Protein AF-Q2V0F0-F1 (afdb_monomer_lite)

Radius of gyration: 18.17 Å; chains: 1; bounding box: 44×48×44 Å

Foldseek 3Di:
DDDDDDDQPAAADPVDRVHHDDDPLLCPLVRDDPPVPRDDPVVVLVVLLVSLLVVCVVVVQVLVQVPDPDGDDDPDPVSVVCLAPQADQQDDDPSNVVVVVPHDPSSVVLQPPPPRRRSNHDHDDPVPPVHVPD

InterPro domains:
  IPR000907 Lipoxygenase [PTHR11771] (1-129)
  IPR001246 Lipoxygenase, plant [PR00468] (1-20)
  IPR001246 Lipoxygenase, plant [PR00468] (71-92)
  IPR001246 Lipoxygenase, plant [PR00468] (120-134)
  IPR013819 Lipoxygenase, C-terminal [PF00305] (1-133)
  IPR013819 Lipoxygenase, C-terminal [PS51393] (1-134)
  IPR027433 Lipoxygenase, domain 3 [G3DSA:4.10.372.10] (43-133)
  IPR036226 Lipoxigenase, C-terminal domain superfamily [SSF48484] (1-131)

Organism: Solanum melongena (NCBI:txid223891)

Structure (mmCIF, N/CA/C/O backbone):
data_AF-Q2V0F0-F1
#
_entry.id   AF-Q2V0F0-F1
#
loop_
_atom_site.group_PDB
_atom_site.id
_atom_site.type_symbol
_atom_site.label_atom_id
_atom_site.label_alt_id
_atom_site.label_comp_id
_atom_site.label_asym_id
_atom_site.label_entity_id
_atom_site.label_seq_id
_atom_site.pdbx_PDB_ins_code
_atom_site.Cartn_x
_atom_site.Cartn_y
_atom_site.Cartn_z
_atom_site.occupancy
_atom_site.B_iso_or_equiv
_atom_site.auth_seq_id
_atom_site.auth_comp_id
_atom_site.auth_asym_id
_atom_site.auth_atom_id
_atom_site.pdbx_PDB_model_num
ATOM 1 N N . PRO A 1 1 ? 11.106 -26.994 -4.915 1.00 86.69 1 PRO A N 1
ATOM 2 C CA . PRO A 1 1 ? 10.583 -26.567 -6.241 1.00 86.69 1 PRO A CA 1
ATOM 3 C C . PRO A 1 1 ? 9.551 -25.452 -6.025 1.00 86.69 1 PRO A C 1
ATOM 5 O O . PRO A 1 1 ? 8.885 -25.486 -4.997 1.00 86.69 1 PRO A O 1
ATOM 8 N N . TYR A 1 2 ? 9.450 -24.464 -6.922 1.00 93.12 2 TYR A N 1
ATOM 9 C CA . TYR A 1 2 ? 8.541 -23.316 -6.758 1.00 93.12 2 TYR A CA 1
ATOM 10 C C . TYR A 1 2 ? 7.859 -22.954 -8.092 1.00 93.12 2 TYR A C 1
ATOM 12 O O . TYR A 1 2 ? 8.529 -23.043 -9.135 1.00 93.12 2 TYR A O 1
ATOM 20 N N . PRO A 1 3 ? 6.568 -22.557 -8.090 1.00 96.06 3 PRO A N 1
ATOM 21 C CA . PRO A 1 3 ? 5.869 -22.098 -9.290 1.00 96.06 3 PRO A CA 1
ATOM 22 C C . PRO A 1 3 ? 6.591 -20.938 -9.984 1.00 96.06 3 PRO A C 1
ATOM 24 O O . PRO A 1 3 ? 7.291 -20.142 -9.356 1.00 96.06 3 PRO A O 1
ATOM 27 N N . ARG A 1 4 ? 6.442 -20.836 -11.307 1.00 94.75 4 ARG A N 1
ATOM 28 C CA . ARG A 1 4 ? 6.937 -19.676 -12.061 1.00 94.75 4 ARG A CA 1
ATOM 29 C C . ARG A 1 4 ? 5.931 -18.526 -11.973 1.00 94.75 4 ARG A C 1
ATOM 31 O O . ARG A 1 4 ? 4.745 -18.751 -11.767 1.00 94.75 4 ARG A O 1
ATOM 38 N N . ARG A 1 5 ? 6.425 -17.301 -12.157 1.00 93.62 5 ARG A N 1
ATOM 39 C CA . ARG A 1 5 ? 5.627 -16.067 -12.229 1.00 93.62 5 ARG A CA 1
ATOM 40 C C . ARG A 1 5 ? 5.842 -15.353 -13.564 1.00 93.62 5 ARG A C 1
ATOM 42 O O . ARG A 1 5 ? 6.826 -15.631 -14.253 1.00 93.62 5 ARG A O 1
ATOM 49 N N . GLY A 1 6 ? 4.971 -14.395 -13.880 1.00 91.62 6 GLY A N 1
ATOM 50 C CA . GLY A 1 6 ? 5.149 -13.489 -15.015 1.00 91.62 6 GLY A CA 1
ATOM 51 C C . GLY A 1 6 ? 6.469 -12.715 -14.928 1.00 91.62 6 GLY A C 1
ATOM 52 O O . GLY A 1 6 ? 6.871 -12.243 -13.857 1.00 91.62 6 GLY A O 1
ATOM 53 N N . ARG A 1 7 ? 7.170 -12.609 -16.061 1.00 91.94 7 ARG A N 1
ATOM 54 C CA . ARG A 1 7 ? 8.424 -11.859 -16.158 1.00 91.94 7 ARG A CA 1
ATOM 55 C C . ARG A 1 7 ? 8.123 -10.364 -16.228 1.00 91.94 7 ARG A C 1
ATOM 57 O O . ARG A 1 7 ? 7.455 -9.913 -17.146 1.00 91.94 7 ARG A O 1
ATOM 64 N N . THR A 1 8 ? 8.696 -9.617 -15.295 1.00 89.75 8 THR A N 1
ATOM 65 C CA . THR A 1 8 ? 8.600 -8.150 -15.201 1.00 89.75 8 THR A CA 1
ATOM 66 C C . THR A 1 8 ? 9.769 -7.435 -15.878 1.00 89.75 8 THR A C 1
ATOM 68 O O . THR A 1 8 ? 9.622 -6.303 -16.316 1.00 89.75 8 THR A O 1
ATOM 71 N N . GLY A 1 9 ? 10.924 -8.100 -16.006 1.00 89.00 9 GLY A N 1
ATOM 72 C CA . GLY A 1 9 ? 12.046 -7.633 -16.829 1.00 89.00 9 GLY A CA 1
ATOM 73 C C . GLY A 1 9 ? 12.876 -6.484 -16.249 1.00 89.00 9 GLY A C 1
ATOM 74 O O . GLY A 1 9 ? 13.674 -5.912 -16.987 1.00 89.00 9 GLY A O 1
ATOM 75 N N . ARG A 1 10 ? 12.733 -6.145 -14.962 1.00 90.88 10 ARG A N 1
ATOM 76 C CA . ARG A 1 10 ? 13.521 -5.073 -14.338 1.00 90.88 10 ARG A CA 1
ATOM 77 C C . ARG A 1 10 ? 14.983 -5.515 -14.154 1.00 90.88 10 ARG A C 1
ATOM 79 O O . ARG A 1 10 ? 15.257 -6.718 -14.071 1.00 90.88 10 ARG A O 1
ATOM 86 N N . PRO A 1 11 ? 15.932 -4.563 -14.092 1.00 92.06 11 PRO A N 1
ATOM 87 C CA . PRO A 1 11 ? 17.341 -4.884 -13.897 1.00 92.06 11 PRO A CA 1
ATOM 88 C C . PRO A 1 11 ? 17.597 -5.537 -12.530 1.00 92.06 11 PRO A C 1
ATOM 90 O O . PRO A 1 11 ? 16.800 -5.377 -11.602 1.00 92.06 11 PRO A O 1
ATOM 93 N N . PRO A 1 12 ? 18.719 -6.255 -12.375 1.00 92.94 12 PRO A N 1
ATOM 94 C CA . PRO A 1 12 ? 19.113 -6.804 -11.088 1.00 92.94 12 PRO A CA 1
ATOM 95 C C . PRO A 1 12 ? 19.436 -5.709 -10.060 1.00 92.94 12 PRO A C 1
ATOM 97 O O . PRO A 1 12 ? 19.755 -4.567 -10.402 1.00 92.94 12 PRO A O 1
ATOM 100 N N . THR A 1 13 ? 19.377 -6.057 -8.775 1.00 91.38 13 THR A N 1
ATOM 101 C CA . THR A 1 13 ? 19.804 -5.157 -7.697 1.00 91.38 13 THR A CA 1
ATOM 102 C C . THR A 1 13 ? 21.321 -4.959 -7.710 1.00 91.38 13 THR A C 1
ATOM 104 O O . THR A 1 13 ? 22.077 -5.827 -8.136 1.00 91.38 13 THR A O 1
ATOM 107 N N . ARG A 1 14 ? 21.793 -3.831 -7.159 1.00 89.44 14 ARG A N 1
ATOM 108 C CA . ARG A 1 14 ? 23.238 -3.560 -7.022 1.00 89.44 14 ARG A CA 1
ATOM 109 C C . ARG A 1 14 ? 23.949 -4.533 -6.072 1.00 89.44 14 ARG A C 1
ATOM 111 O O . ARG A 1 14 ? 25.143 -4.745 -6.226 1.00 89.44 14 ARG A O 1
ATOM 118 N N . LYS A 1 15 ? 23.235 -5.061 -5.069 1.00 92.69 15 LYS A N 1
ATOM 119 C CA . LYS A 1 15 ? 23.794 -5.941 -4.027 1.00 92.69 15 LYS A CA 1
ATOM 120 C C . LYS A 1 15 ? 23.777 -7.414 -4.435 1.00 92.69 15 LYS A C 1
ATOM 122 O O . LYS A 1 15 ? 24.692 -8.142 -4.076 1.00 92.69 15 LYS A O 1
ATOM 127 N N . ASP A 1 16 ? 22.750 -7.839 -5.166 1.00 93.06 16 ASP A N 1
ATOM 128 C CA . ASP A 1 16 ? 22.587 -9.222 -5.606 1.00 93.06 16 ASP A CA 1
ATOM 129 C C . ASP A 1 16 ? 22.136 -9.286 -7.079 1.00 93.06 16 ASP A C 1
ATOM 131 O O . ASP A 1 16 ? 21.015 -8.863 -7.394 1.00 93.06 16 ASP A O 1
ATOM 135 N N . PRO A 1 17 ? 22.962 -9.855 -7.981 1.00 92.69 17 PRO A N 1
ATOM 136 C CA . PRO A 1 17 ? 22.621 -10.012 -9.392 1.00 92.69 17 PRO A CA 1
ATOM 137 C C . PRO A 1 17 ? 21.501 -11.033 -9.646 1.00 92.69 17 PRO A C 1
ATOM 139 O O . PRO A 1 17 ? 20.935 -11.050 -10.738 1.00 92.69 17 PRO A O 1
ATOM 142 N N . LYS A 1 18 ? 21.172 -11.891 -8.670 1.00 92.44 18 LYS A N 1
ATOM 143 C CA . LYS A 1 18 ? 20.078 -12.872 -8.772 1.00 92.44 18 LYS A CA 1
ATOM 144 C C . LYS A 1 18 ? 18.724 -12.299 -8.351 1.00 92.44 18 LYS A C 1
ATOM 146 O O . LYS A 1 18 ? 17.696 -12.919 -8.622 1.00 92.44 18 LYS A O 1
ATOM 151 N N . SER A 1 19 ? 18.720 -11.126 -7.723 1.00 90.12 19 SER A N 1
ATOM 152 C CA . SER A 1 19 ? 17.516 -10.442 -7.259 1.00 90.12 19 SER A CA 1
ATOM 153 C C . SER A 1 19 ? 17.155 -9.287 -8.181 1.00 90.12 19 SER A C 1
ATOM 155 O O . SER A 1 19 ? 18.009 -8.505 -8.586 1.00 90.12 19 SER A O 1
ATOM 157 N N . GLU A 1 20 ? 15.872 -9.152 -8.492 1.00 92.19 20 GLU A N 1
ATOM 158 C CA . GLU A 1 20 ? 15.345 -8.059 -9.309 1.00 92.19 20 GLU A CA 1
ATOM 159 C C . GLU A 1 20 ? 15.226 -6.754 -8.497 1.00 92.19 20 GLU A C 1
ATOM 161 O O . GLU A 1 20 ? 14.948 -6.784 -7.295 1.00 92.19 20 GLU A O 1
ATOM 166 N N . SER A 1 21 ? 15.431 -5.600 -9.139 1.00 90.00 21 SER A N 1
ATOM 167 C CA . SER A 1 21 ? 15.329 -4.287 -8.498 1.00 90.00 21 SER A CA 1
ATOM 168 C C . SER A 1 21 ? 13.927 -3.999 -7.944 1.00 90.00 21 SER A C 1
ATOM 170 O O . SER A 1 21 ? 12.905 -4.437 -8.480 1.00 90.00 21 SER A O 1
ATOM 172 N N . ARG A 1 22 ? 13.871 -3.257 -6.828 1.00 83.88 22 ARG A N 1
ATOM 173 C CA . ARG A 1 22 ? 12.613 -2.855 -6.182 1.00 83.88 22 ARG A CA 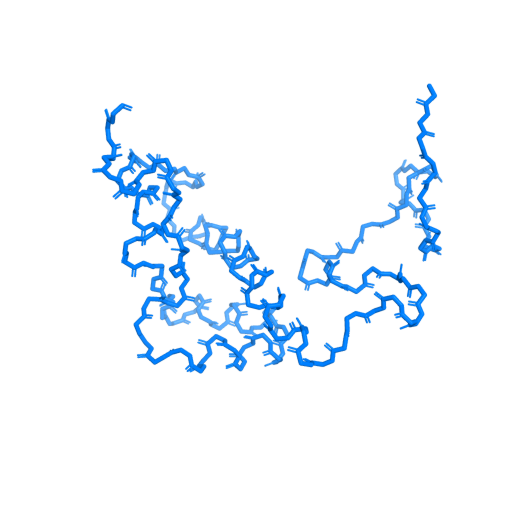1
ATOM 174 C C . ARG A 1 22 ? 12.056 -1.590 -6.831 1.00 83.88 22 ARG A C 1
ATOM 176 O O . ARG A 1 22 ? 12.811 -0.698 -7.201 1.00 83.88 22 ARG A O 1
ATOM 183 N N . ILE A 1 23 ? 10.732 -1.517 -6.909 1.00 81.31 23 ILE A N 1
ATOM 184 C CA . ILE A 1 23 ? 9.993 -0.293 -7.236 1.00 81.31 23 ILE A CA 1
ATOM 185 C C . ILE A 1 23 ? 9.620 0.383 -5.901 1.00 81.31 23 ILE A C 1
ATOM 187 O O . ILE A 1 23 ? 9.365 -0.343 -4.930 1.00 81.31 23 ILE A O 1
ATOM 191 N N . PRO A 1 24 ? 9.607 1.728 -5.807 1.00 74.81 24 PRO A N 1
ATOM 192 C CA . PRO A 1 24 ? 9.055 2.429 -4.648 1.00 74.81 24 PRO A CA 1
ATOM 193 C C . PRO A 1 24 ? 7.639 1.938 -4.323 1.00 74.81 24 PRO A C 1
ATOM 195 O O . PRO A 1 24 ? 6.854 1.692 -5.234 1.00 74.81 24 PRO A O 1
ATOM 198 N N . LEU A 1 25 ? 7.290 1.803 -3.039 1.00 68.06 25 LEU A N 1
ATOM 199 C CA . LEU A 1 25 ? 5.991 1.247 -2.616 1.00 68.06 25 LEU A CA 1
ATOM 200 C C . LEU A 1 25 ? 4.791 1.993 -3.220 1.00 68.06 25 LEU A C 1
ATOM 202 O O . LEU A 1 25 ? 3.786 1.377 -3.564 1.00 68.06 25 LEU A O 1
ATOM 206 N N . ILE A 1 26 ? 4.941 3.296 -3.432 1.00 64.75 26 ILE A N 1
ATOM 207 C CA . ILE A 1 26 ? 3.931 4.183 -4.017 1.00 64.75 26 ILE A CA 1
ATOM 208 C C . ILE A 1 26 ? 3.644 3.834 -5.491 1.00 64.75 26 ILE A C 1
ATOM 210 O O . ILE A 1 26 ? 2.541 4.036 -5.982 1.00 64.75 26 ILE A O 1
ATOM 214 N N . LEU A 1 27 ? 4.618 3.236 -6.182 1.00 68.56 27 LEU A N 1
ATOM 215 C CA . LEU A 1 27 ? 4.519 2.771 -7.567 1.00 68.56 27 LEU A CA 1
ATOM 216 C C . LEU A 1 27 ? 4.361 1.243 -7.652 1.00 68.56 27 LEU A C 1
ATOM 218 O O . LEU A 1 27 ? 4.522 0.656 -8.719 1.00 68.56 27 LEU A O 1
ATOM 222 N N . SER A 1 28 ? 4.056 0.567 -6.538 1.00 68.75 28 SER A N 1
ATOM 223 C CA . SER A 1 28 ? 3.913 -0.898 -6.501 1.00 68.75 28 SER A CA 1
ATOM 224 C C . SER A 1 28 ? 2.822 -1.434 -7.435 1.00 68.75 28 SER A C 1
ATOM 226 O O . SER A 1 28 ? 2.894 -2.589 -7.850 1.00 68.75 28 SER A O 1
ATOM 228 N N . LEU A 1 29 ? 1.859 -0.591 -7.818 1.00 70.44 29 LEU A N 1
ATOM 229 C CA . LEU A 1 29 ? 0.809 -0.923 -8.781 1.00 70.44 29 LEU A CA 1
ATOM 230 C C . LEU A 1 29 ? 1.277 -0.904 -10.245 1.00 70.44 29 LEU A C 1
ATOM 232 O O . LEU A 1 29 ? 0.553 -1.374 -11.117 1.00 70.44 29 LEU A O 1
ATOM 236 N N . ASP A 1 30 ? 2.481 -0.397 -10.519 1.00 74.06 30 ASP A N 1
ATOM 237 C CA . ASP A 1 30 ? 3.044 -0.280 -11.870 1.00 74.06 30 ASP A CA 1
ATOM 238 C C . ASP A 1 30 ? 4.000 -1.436 -12.218 1.00 74.06 30 ASP A C 1
ATOM 240 O O . ASP A 1 30 ? 4.864 -1.350 -13.093 1.00 74.06 30 ASP A O 1
ATOM 244 N N . ILE A 1 31 ? 3.869 -2.565 -11.515 1.00 84.81 31 ILE A N 1
ATOM 245 C CA . ILE A 1 31 ? 4.559 -3.797 -11.893 1.00 84.81 31 ILE A CA 1
ATOM 246 C C . ILE A 1 31 ? 4.015 -4.257 -13.251 1.00 84.81 31 ILE A C 1
ATOM 248 O O . ILE A 1 31 ? 2.809 -4.401 -13.431 1.00 84.81 31 ILE A O 1
ATOM 252 N N . TYR A 1 32 ? 4.915 -4.519 -14.204 1.00 86.88 32 TYR A N 1
ATOM 253 C CA . TYR A 1 32 ? 4.531 -4.961 -15.543 1.00 86.88 32 TYR A CA 1
ATOM 254 C C . TYR A 1 32 ? 3.711 -6.259 -15.517 1.00 86.88 32 TYR A C 1
ATOM 256 O O . TYR A 1 32 ? 4.138 -7.280 -14.970 1.00 86.88 32 TYR A O 1
ATOM 264 N N . VAL A 1 33 ? 2.575 -6.214 -16.209 1.00 90.00 33 VAL A N 1
ATOM 265 C CA . VAL A 1 33 ? 1.692 -7.338 -16.526 1.00 90.00 33 VAL A CA 1
ATOM 266 C C . VAL A 1 33 ? 1.250 -7.159 -17.993 1.00 90.00 33 VAL A C 1
ATOM 268 O O . VAL A 1 33 ? 1.155 -6.008 -18.439 1.00 90.00 33 VAL A O 1
ATOM 271 N N . PRO A 1 34 ? 1.019 -8.237 -18.778 1.00 91.81 34 PRO A N 1
ATOM 272 C CA . PRO A 1 34 ? 0.464 -8.126 -20.128 1.00 91.81 34 PRO A CA 1
ATOM 273 C C . PRO A 1 34 ? -0.736 -7.178 -20.206 1.00 91.81 34 PRO A C 1
ATOM 275 O O . PRO A 1 34 ? -1.526 -7.083 -19.271 1.00 91.81 34 PRO A O 1
ATOM 278 N N . ARG A 1 35 ? -0.863 -6.458 -21.326 1.00 85.88 35 ARG A N 1
ATOM 279 C CA . ARG A 1 35 ? -1.794 -5.326 -21.452 1.00 85.88 35 ARG A CA 1
ATOM 280 C C . ARG A 1 35 ? -3.241 -5.688 -21.114 1.00 85.88 35 ARG A C 1
ATOM 282 O O . ARG A 1 35 ? -3.910 -4.888 -20.470 1.00 85.88 35 ARG A O 1
ATOM 289 N N . ASP A 1 36 ? -3.678 -6.874 -21.514 1.00 89.12 36 ASP A N 1
ATOM 290 C CA . ASP A 1 36 ? -5.061 -7.333 -21.352 1.00 89.12 36 ASP A CA 1
ATOM 291 C C . ASP A 1 36 ? -5.383 -7.784 -19.916 1.00 89.12 36 ASP A C 1
ATOM 293 O O . ASP A 1 36 ? -6.543 -7.833 -19.523 1.00 89.12 36 ASP A O 1
ATOM 297 N N . GLU A 1 37 ? -4.353 -8.048 -19.111 1.00 86.12 37 GLU A N 1
ATOM 298 C CA . GLU A 1 37 ? -4.452 -8.432 -17.697 1.00 86.12 37 GLU A CA 1
ATOM 299 C C . GLU A 1 37 ? -4.389 -7.211 -16.761 1.00 86.12 37 GLU A C 1
ATOM 301 O O . GLU A 1 37 ? -4.540 -7.329 -15.543 1.00 86.12 37 GLU A O 1
ATOM 306 N N . ARG A 1 38 ? -4.130 -6.012 -17.305 1.00 82.62 38 ARG A N 1
ATOM 307 C CA . ARG A 1 38 ? -4.164 -4.778 -16.514 1.00 82.62 38 ARG A CA 1
ATOM 308 C C . ARG A 1 38 ? -5.609 -4.431 -16.177 1.00 82.62 38 ARG A C 1
ATOM 310 O O . ARG A 1 38 ? -6.505 -4.532 -17.013 1.00 82.62 38 ARG A O 1
ATOM 317 N N . PHE A 1 39 ? -5.831 -3.950 -14.956 1.00 74.06 39 PHE A N 1
ATOM 318 C CA . PHE A 1 39 ? -7.144 -3.455 -14.559 1.00 74.06 39 PHE A CA 1
ATOM 319 C C . PHE A 1 39 ? -7.603 -2.319 -15.483 1.00 74.06 39 PHE A C 1
ATOM 321 O O . PHE A 1 39 ? -6.867 -1.367 -15.743 1.00 74.06 39 PHE A O 1
ATOM 328 N N . GLY A 1 40 ? -8.844 -2.414 -15.964 1.00 75.12 40 GLY A N 1
ATOM 329 C CA . GLY A 1 40 ? -9.509 -1.309 -16.650 1.00 75.12 40 GLY A CA 1
ATOM 330 C C . GLY A 1 40 ? -9.824 -0.157 -15.689 1.00 75.12 40 GLY A C 1
ATOM 331 O O . GLY A 1 40 ? -9.981 -0.365 -14.488 1.00 75.12 40 GLY A O 1
ATOM 332 N N . HIS A 1 41 ? -9.978 1.048 -16.237 1.00 67.50 41 HIS A N 1
ATOM 333 C CA . HIS A 1 41 ? -10.162 2.308 -15.503 1.00 67.50 41 HIS A CA 1
ATOM 334 C C . HIS A 1 41 ? -11.259 2.266 -14.418 1.00 67.50 41 HIS A C 1
ATOM 336 O O . HIS A 1 41 ? -11.018 2.729 -13.309 1.00 67.50 41 HIS A O 1
ATOM 342 N N . LEU A 1 42 ? -12.420 1.653 -14.685 1.00 63.09 42 LEU A N 1
ATOM 343 C CA . LEU A 1 42 ? -13.512 1.546 -13.699 1.00 63.09 42 LEU A CA 1
ATOM 344 C C . LEU A 1 42 ? -13.216 0.581 -12.539 1.00 63.09 42 LEU A C 1
ATOM 346 O O . LEU A 1 42 ? -13.698 0.791 -11.439 1.00 63.09 42 LEU A O 1
ATOM 350 N N . LYS A 1 43 ? -12.429 -0.479 -12.766 1.00 64.25 43 LYS A N 1
ATOM 351 C CA . LYS A 1 43 ? -12.033 -1.427 -11.703 1.00 64.25 43 LYS A CA 1
ATOM 352 C C . LYS A 1 43 ? -10.813 -0.932 -10.931 1.00 64.25 43 LYS A C 1
ATOM 354 O O . LYS A 1 43 ? -10.574 -1.336 -9.796 1.00 64.25 43 LYS A O 1
ATOM 359 N N . MET A 1 44 ? -10.026 -0.074 -11.573 1.00 65.44 44 MET A N 1
ATOM 360 C CA . MET A 1 44 ? -8.825 0.497 -10.998 1.00 65.44 44 MET A CA 1
ATOM 361 C C . MET A 1 44 ? -9.156 1.502 -9.896 1.00 65.44 44 MET A C 1
ATOM 363 O O . MET A 1 44 ? -8.408 1.529 -8.937 1.00 65.44 44 MET A O 1
ATOM 367 N N . SER A 1 45 ? -10.265 2.254 -9.946 1.00 63.94 45 SER A N 1
ATOM 368 C CA . SER A 1 45 ? -10.650 3.167 -8.851 1.00 63.94 45 SER A CA 1
ATOM 369 C C . SER A 1 45 ? -10.894 2.439 -7.528 1.00 63.94 45 SER A C 1
ATOM 371 O O . SER A 1 45 ? -10.386 2.870 -6.494 1.00 63.94 45 SER A O 1
ATOM 373 N N . ASP A 1 46 ? -11.600 1.306 -7.570 1.00 64.88 46 ASP A N 1
ATOM 374 C CA . ASP A 1 46 ? -11.894 0.492 -6.383 1.00 64.88 46 ASP A CA 1
ATOM 375 C C . ASP A 1 46 ? -10.610 -0.133 -5.826 1.00 64.88 46 ASP A C 1
ATOM 377 O O . ASP A 1 46 ? -10.326 -0.095 -4.631 1.00 64.88 46 ASP A O 1
ATOM 381 N N . PHE A 1 47 ? -9.771 -0.671 -6.711 1.00 69.00 47 PHE A N 1
ATOM 382 C CA . PHE A 1 47 ? -8.480 -1.229 -6.324 1.00 69.00 47 PHE A CA 1
ATOM 383 C C . PHE A 1 47 ? -7.506 -0.155 -5.812 1.00 69.00 47 PHE A C 1
ATOM 385 O O . PHE A 1 47 ? -6.799 -0.383 -4.831 1.00 69.00 47 PHE A O 1
ATOM 392 N N . LEU A 1 48 ? -7.505 1.031 -6.426 1.00 68.00 48 LEU A N 1
ATOM 393 C CA . LEU A 1 48 ? -6.733 2.191 -5.996 1.00 68.00 48 LEU A CA 1
ATOM 394 C C . LEU A 1 48 ? -7.174 2.644 -4.616 1.00 68.00 48 LEU A C 1
ATOM 396 O O . LEU A 1 48 ? -6.305 2.952 -3.819 1.00 68.00 48 LEU A O 1
ATOM 400 N N . THR A 1 49 ? -8.467 2.641 -4.286 1.00 65.75 49 THR A N 1
ATOM 401 C CA . THR A 1 49 ? -8.911 3.022 -2.936 1.00 65.75 49 THR A CA 1
ATOM 402 C C . THR A 1 49 ? -8.364 2.065 -1.883 1.00 65.75 49 THR A C 1
ATOM 404 O O . THR A 1 49 ? -7.863 2.514 -0.853 1.00 65.75 49 THR A O 1
ATOM 407 N N . TYR A 1 50 ? -8.391 0.753 -2.134 1.00 65.75 50 TYR A N 1
ATOM 408 C CA . TYR A 1 50 ? -7.800 -0.223 -1.212 1.00 65.75 50 TYR A CA 1
ATOM 409 C C . TYR A 1 50 ? -6.274 -0.111 -1.132 1.00 65.75 50 TYR A C 1
ATOM 411 O O . TYR A 1 50 ? -5.725 -0.068 -0.032 1.00 65.75 50 TYR A O 1
ATOM 419 N N . ALA A 1 51 ? -5.590 -0.007 -2.271 1.00 69.81 51 ALA A N 1
ATOM 420 C CA . ALA A 1 51 ? -4.139 0.148 -2.314 1.00 69.81 51 ALA A CA 1
ATOM 421 C C . ALA A 1 51 ? -3.685 1.460 -1.655 1.00 69.81 51 ALA A C 1
ATOM 423 O O . ALA A 1 51 ? -2.714 1.478 -0.903 1.00 69.81 51 ALA A O 1
ATOM 424 N N . LEU A 1 52 ? -4.425 2.546 -1.876 1.00 67.88 52 LEU A N 1
ATOM 425 C CA . LEU A 1 52 ? -4.213 3.842 -1.249 1.00 67.88 52 LEU A CA 1
ATOM 426 C C . LEU A 1 52 ? -4.392 3.746 0.259 1.00 67.88 52 LEU A C 1
ATOM 428 O O . LEU A 1 52 ? -3.520 4.213 0.984 1.00 67.88 52 LEU A O 1
ATOM 432 N N . LYS A 1 53 ? -5.460 3.096 0.740 1.00 66.38 53 LYS A N 1
ATOM 433 C CA . LYS A 1 53 ? -5.653 2.869 2.179 1.00 66.38 53 LYS A CA 1
ATOM 434 C C . LYS A 1 53 ? -4.452 2.154 2.797 1.00 66.38 53 LYS A C 1
ATOM 436 O O . LYS A 1 53 ? -3.955 2.593 3.831 1.00 66.38 53 LYS A O 1
ATOM 441 N N . SER A 1 54 ? -3.936 1.115 2.140 1.00 68.38 54 SER A N 1
ATOM 442 C CA . SER A 1 54 ? -2.748 0.389 2.604 1.00 68.38 54 SER A CA 1
ATOM 443 C C . SER A 1 54 ? -1.473 1.238 2.580 1.00 68.38 54 SER A C 1
ATOM 445 O O . SER A 1 54 ? -0.681 1.178 3.517 1.00 68.38 54 SER A O 1
ATOM 447 N N . ILE A 1 55 ? -1.268 2.044 1.535 1.00 68.31 55 ILE A N 1
ATOM 448 C CA . ILE A 1 55 ? -0.091 2.913 1.400 1.00 68.31 55 ILE A CA 1
ATOM 449 C C . ILE A 1 55 ? -0.119 4.025 2.448 1.00 68.31 55 ILE A C 1
ATOM 451 O O . ILE A 1 55 ? 0.880 4.260 3.122 1.00 68.31 55 ILE A O 1
ATOM 455 N N . VAL A 1 56 ? -1.257 4.695 2.625 1.00 65.19 56 VAL A N 1
ATOM 456 C CA . VAL A 1 56 ? -1.368 5.798 3.581 1.00 65.19 56 VAL A CA 1
ATOM 457 C C . VAL A 1 56 ? -1.253 5.291 5.019 1.00 65.19 56 VAL A C 1
ATOM 459 O O . VAL A 1 56 ? -0.623 5.956 5.832 1.00 65.19 56 VAL A O 1
ATOM 462 N N . GLN A 1 57 ? -1.750 4.090 5.332 1.00 63.00 57 GLN A N 1
ATOM 463 C CA . GLN A 1 57 ? -1.514 3.463 6.637 1.00 63.00 57 GLN A CA 1
ATOM 464 C C . GLN A 1 57 ? -0.034 3.147 6.893 1.00 63.00 57 GLN A C 1
ATOM 466 O O . GLN A 1 57 ? 0.366 3.095 8.046 1.00 63.00 57 GLN A O 1
ATOM 471 N N . PHE A 1 58 ? 0.782 2.933 5.861 1.00 64.88 58 PHE A N 1
ATOM 472 C CA . PHE A 1 58 ? 2.222 2.736 6.035 1.00 64.88 58 PHE A CA 1
ATOM 473 C C . PHE A 1 58 ? 2.963 4.073 6.179 1.00 64.88 58 PHE A C 1
ATOM 475 O O . PHE A 1 58 ? 3.824 4.220 7.038 1.00 64.88 58 PHE A O 1
ATOM 482 N N . ILE A 1 59 ? 2.584 5.072 5.376 1.00 64.25 59 ILE A N 1
ATOM 483 C CA . ILE A 1 59 ? 3.235 6.388 5.357 1.00 64.25 59 ILE A CA 1
ATOM 484 C C . ILE A 1 59 ? 2.857 7.231 6.584 1.00 64.25 59 ILE A C 1
ATOM 486 O O . ILE A 1 59 ? 3.701 7.953 7.101 1.00 64.25 59 ILE A O 1
ATOM 490 N N . LEU A 1 60 ? 1.611 7.174 7.066 1.00 66.06 60 LEU A N 1
ATOM 491 C CA . LEU A 1 60 ? 1.166 8.002 8.194 1.00 66.06 60 LEU A CA 1
ATOM 492 C C . LEU A 1 60 ? 1.942 7.733 9.490 1.00 66.06 60 LEU A C 1
ATOM 494 O O . LEU A 1 60 ? 2.402 8.710 10.075 1.00 66.06 60 LEU A O 1
ATOM 498 N N . PRO A 1 61 ? 2.136 6.476 9.930 1.00 63.03 61 PRO A N 1
ATOM 499 C CA . PRO A 1 61 ? 2.979 6.159 11.076 1.00 63.03 61 PRO A CA 1
ATOM 500 C C . PRO A 1 61 ? 4.438 6.553 10.855 1.00 63.03 61 PRO A C 1
ATOM 502 O O . PRO A 1 61 ? 5.034 7.115 11.764 1.00 63.03 61 PRO A O 1
ATOM 505 N N . GLU A 1 62 ? 4.999 6.352 9.654 1.00 62.84 62 GLU A N 1
ATOM 506 C CA . GLU A 1 62 ? 6.370 6.793 9.344 1.00 62.84 62 GLU A CA 1
ATOM 507 C C . GLU A 1 62 ? 6.517 8.319 9.438 1.00 62.84 62 GLU A C 1
ATOM 509 O O . GLU A 1 62 ? 7.504 8.818 9.973 1.00 62.84 62 GLU A O 1
ATOM 514 N N . LEU A 1 63 ? 5.528 9.073 8.956 1.00 58.38 63 LEU A N 1
ATOM 515 C CA . LEU A 1 63 ? 5.514 10.528 9.054 1.00 58.38 63 LEU A CA 1
ATOM 516 C C . LEU A 1 63 ? 5.263 11.002 10.492 1.00 58.38 63 LEU A C 1
ATOM 518 O O . LEU A 1 63 ? 5.924 11.938 10.923 1.00 58.38 63 LEU A O 1
ATOM 522 N N . HIS A 1 64 ? 4.371 10.363 11.253 1.00 56.38 64 HIS A N 1
ATOM 523 C CA . HIS A 1 64 ? 4.176 10.649 12.682 1.00 56.38 64 HIS A CA 1
ATOM 524 C C . HIS A 1 64 ? 5.432 10.333 13.507 1.00 56.38 64 HIS A C 1
ATOM 526 O O . HIS A 1 64 ? 5.796 11.112 14.381 1.00 56.38 64 HIS A O 1
ATOM 532 N N . ALA A 1 65 ? 6.153 9.256 13.187 1.00 55.19 65 ALA A N 1
ATOM 533 C CA . ALA A 1 65 ? 7.403 8.871 13.842 1.00 55.19 65 ALA A CA 1
ATOM 534 C C . ALA A 1 65 ? 8.544 9.884 13.633 1.00 55.19 65 ALA A C 1
ATOM 536 O O . ALA A 1 65 ? 9.489 9.911 14.417 1.00 55.19 65 ALA A O 1
ATOM 537 N N . LEU A 1 66 ? 8.468 10.734 12.602 1.00 53.66 66 LEU A N 1
ATOM 538 C CA . LEU A 1 66 ? 9.385 11.868 12.445 1.00 53.66 66 LEU A CA 1
ATOM 539 C C . LEU A 1 66 ? 9.064 13.032 13.401 1.00 53.66 66 LEU A C 1
ATOM 541 O O . LEU A 1 66 ? 9.916 13.902 13.579 1.00 53.66 66 LEU A O 1
ATOM 545 N N . PHE A 1 67 ? 7.862 13.069 13.992 1.00 52.47 67 PHE A N 1
ATOM 546 C CA . PHE A 1 67 ? 7.361 14.178 14.814 1.00 52.47 67 PHE A CA 1
ATOM 547 C C . PHE A 1 67 ? 7.023 13.809 16.280 1.00 52.47 67 PHE A C 1
ATOM 549 O O . PHE A 1 67 ? 6.982 14.727 17.096 1.00 52.47 67 PHE A O 1
ATOM 556 N N . ASP A 1 68 ? 6.859 12.528 16.643 1.00 47.97 68 ASP A N 1
ATOM 557 C CA . ASP A 1 68 ? 6.562 12.053 18.013 1.00 47.97 68 ASP A CA 1
ATOM 558 C C . ASP A 1 68 ? 7.692 11.195 18.636 1.00 47.97 68 ASP A C 1
ATOM 560 O O . ASP A 1 68 ? 8.452 10.519 17.946 1.00 47.97 68 ASP A O 1
ATOM 564 N N . GLY A 1 69 ? 7.802 11.217 19.975 1.00 50.16 69 GLY A N 1
ATOM 565 C CA . GLY A 1 69 ? 8.884 10.586 20.758 1.00 50.16 69 GLY A CA 1
ATOM 566 C C . GLY A 1 69 ? 8.776 9.070 21.000 1.00 50.16 69 GLY A C 1
ATOM 567 O O . GLY A 1 69 ? 9.707 8.485 21.553 1.00 50.16 69 GLY A O 1
ATOM 568 N N . THR A 1 70 ? 7.680 8.430 20.586 1.00 48.75 70 THR A N 1
ATOM 569 C CA . THR A 1 70 ? 7.456 6.971 20.640 1.00 48.75 70 THR A CA 1
ATOM 570 C C . THR A 1 70 ? 7.147 6.454 19.230 1.00 48.75 70 THR A C 1
ATOM 572 O O . THR A 1 70 ? 5.990 6.414 18.814 1.00 48.75 70 THR A O 1
ATOM 575 N N . PRO A 1 71 ? 8.175 6.123 18.430 1.00 49.16 71 PRO A N 1
ATOM 576 C CA . PRO A 1 71 ? 7.986 5.827 17.018 1.00 49.16 71 PRO A CA 1
ATOM 577 C C . PRO A 1 71 ? 7.466 4.395 16.796 1.00 49.16 71 PRO A C 1
ATOM 579 O O . PRO A 1 71 ? 8.053 3.439 17.295 1.00 49.16 71 PRO A O 1
ATOM 582 N N . ASN A 1 72 ? 6.461 4.256 15.920 1.00 54.38 72 ASN A N 1
ATOM 583 C CA . ASN A 1 72 ? 6.079 3.018 15.213 1.00 54.38 72 ASN A CA 1
ATOM 584 C C . ASN A 1 72 ? 5.289 1.909 15.949 1.00 54.38 72 ASN A C 1
ATOM 586 O O . ASN A 1 72 ? 5.185 0.809 15.400 1.00 54.38 72 ASN A O 1
ATOM 590 N N . GLU A 1 73 ? 4.672 2.155 17.107 1.00 63.97 73 GLU A N 1
ATOM 591 C CA . GLU A 1 73 ? 3.911 1.116 17.828 1.00 63.97 73 GLU A CA 1
ATOM 592 C C . GLU A 1 73 ? 2.452 1.513 18.099 1.00 63.97 73 GLU A C 1
ATOM 594 O O . GLU A 1 73 ? 2.110 2.690 18.185 1.00 63.97 73 GLU A O 1
ATOM 599 N N . PHE A 1 74 ? 1.570 0.510 18.182 1.00 71.69 74 PHE A N 1
ATOM 600 C CA . PHE A 1 74 ? 0.228 0.706 18.727 1.00 71.69 74 PHE A CA 1
ATOM 601 C C . PHE A 1 74 ? 0.328 0.662 20.249 1.00 71.69 74 PHE A C 1
ATOM 603 O O . PHE A 1 74 ? 0.706 -0.373 20.800 1.00 71.69 74 PHE A O 1
ATOM 610 N N . ASP A 1 75 ? -0.061 1.744 20.919 1.00 72.44 75 ASP A N 1
ATOM 611 C CA . ASP A 1 75 ? -0.035 1.813 22.383 1.00 72.44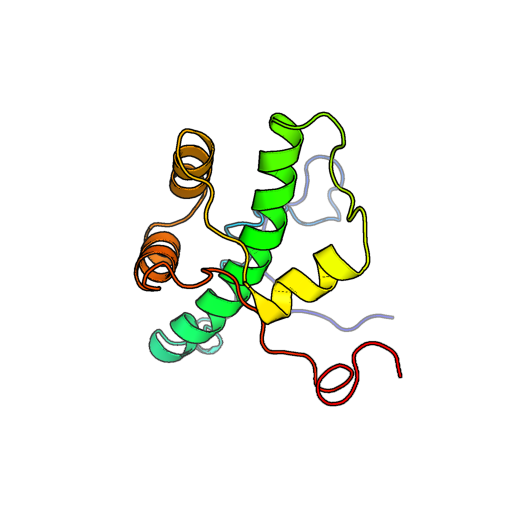 75 ASP A CA 1
ATOM 612 C C . ASP A 1 75 ? -1.135 0.940 23.016 1.00 72.44 75 ASP A C 1
ATOM 614 O O . ASP A 1 75 ? -1.015 0.490 24.159 1.00 72.44 75 ASP A O 1
ATOM 618 N N . SER A 1 76 ? -2.220 0.668 22.279 1.00 81.31 76 SER A N 1
ATOM 619 C CA . SER A 1 76 ? -3.350 -0.123 22.765 1.00 81.31 76 SER A CA 1
ATOM 620 C C . SER A 1 76 ? -4.115 -0.872 21.663 1.00 81.31 76 SER A C 1
ATOM 622 O O . SER A 1 76 ? -4.094 -0.514 20.484 1.00 81.31 76 SER A O 1
ATOM 624 N N . PHE A 1 77 ? -4.889 -1.893 22.058 1.00 82.12 77 PHE A N 1
ATOM 625 C CA . PHE A 1 77 ? -5.865 -2.534 21.162 1.00 82.12 77 PHE A CA 1
ATOM 626 C C . PHE A 1 77 ? -6.940 -1.555 20.667 1.00 82.12 77 PHE A C 1
ATOM 628 O O . PHE A 1 77 ? -7.496 -1.752 19.586 1.00 82.12 77 PHE A O 1
ATOM 635 N N . GLU A 1 78 ? -7.218 -0.487 21.419 1.00 82.12 78 GLU A N 1
ATOM 636 C CA . GLU A 1 78 ? -8.138 0.564 20.987 1.00 82.12 78 GLU A CA 1
ATOM 637 C C . GLU A 1 78 ? -7.608 1.288 19.742 1.00 82.12 78 GLU A C 1
ATOM 639 O O . GLU A 1 78 ? -8.381 1.575 18.830 1.00 82.12 78 GLU A O 1
ATOM 644 N N . ASP A 1 79 ? -6.294 1.494 19.636 1.00 75.69 79 ASP A N 1
ATOM 645 C CA . ASP A 1 79 ? -5.679 2.137 18.468 1.00 75.69 79 ASP A CA 1
ATOM 646 C C . ASP A 1 79 ? -5.801 1.283 17.202 1.00 75.69 79 ASP A C 1
ATOM 648 O O . ASP A 1 79 ? -6.017 1.810 16.109 1.00 75.69 79 ASP A O 1
ATOM 652 N N . VAL A 1 80 ? -5.785 -0.044 17.351 1.00 78.75 80 VAL A N 1
ATOM 653 C CA . VAL A 1 80 ? -6.088 -0.975 16.255 1.00 78.75 80 VAL A CA 1
ATOM 654 C C . VAL A 1 80 ? -7.572 -0.911 15.877 1.00 78.75 80 VAL A C 1
ATOM 656 O O . VAL A 1 80 ? -7.909 -0.890 14.692 1.00 78.75 80 VAL A O 1
ATOM 659 N N . LEU A 1 81 ? -8.478 -0.847 16.858 1.00 80.94 81 LEU A N 1
ATOM 660 C CA . LEU A 1 81 ? -9.926 -0.768 16.618 1.00 80.94 81 LEU A CA 1
ATOM 661 C C . LEU A 1 81 ? -10.345 0.561 15.963 1.00 80.94 81 LEU A C 1
ATOM 663 O O . LEU A 1 81 ? -11.227 0.580 15.098 1.00 80.94 81 LEU A O 1
ATOM 667 N N . ARG A 1 82 ? -9.654 1.664 16.279 1.00 77.12 82 ARG A N 1
ATOM 668 C CA . ARG A 1 82 ? -9.869 2.990 15.671 1.00 77.12 82 ARG A CA 1
ATOM 669 C C . ARG A 1 82 ? -9.717 2.992 14.146 1.00 77.12 82 ARG A C 1
ATOM 671 O O . ARG A 1 82 ? -10.411 3.769 13.483 1.00 77.12 82 ARG A O 1
ATOM 678 N N . LEU A 1 83 ? -8.917 2.081 13.578 1.00 76.19 83 LEU A N 1
ATOM 679 C CA . LEU A 1 83 ? -8.780 1.890 12.123 1.00 76.19 83 LEU A CA 1
ATOM 680 C C . LEU A 1 83 ? -10.111 1.534 11.433 1.00 76.19 83 LEU A C 1
ATOM 682 O O . LEU A 1 83 ? -10.320 1.871 10.264 1.00 76.19 83 LEU A O 1
ATOM 686 N N . TYR A 1 84 ? -11.019 0.870 12.153 1.00 76.44 84 TYR A N 1
ATOM 687 C CA . TYR A 1 84 ? -12.296 0.375 11.627 1.00 76.44 84 TYR A CA 1
ATOM 688 C C . TYR A 1 84 ? -13.502 1.233 12.036 1.00 76.44 84 TYR A C 1
ATOM 690 O O . TYR A 1 84 ? -14.555 1.154 11.400 1.00 76.44 84 TYR A O 1
ATOM 698 N N . GLU A 1 85 ? -13.374 2.046 13.086 1.00 73.62 85 GLU A N 1
ATOM 699 C CA . GLU A 1 85 ? -14.485 2.810 13.673 1.00 73.62 85 GLU A CA 1
ATOM 700 C C . GLU A 1 85 ? -14.479 4.284 13.268 1.00 73.62 85 GLU A C 1
ATOM 702 O O . GLU A 1 85 ? -15.472 4.767 12.727 1.00 73.62 85 GLU A O 1
ATOM 707 N N . GLY A 1 86 ? -13.365 4.985 13.502 1.00 65.56 86 GLY A N 1
ATOM 708 C CA . GLY A 1 86 ? -13.257 6.434 13.291 1.00 65.56 86 GLY A CA 1
ATOM 709 C C . GLY A 1 86 ? -12.516 6.833 12.017 1.00 65.56 86 GLY A C 1
ATOM 710 O O . GLY A 1 86 ? -12.640 7.973 11.572 1.00 65.56 86 GLY A O 1
ATOM 711 N N . GLY A 1 87 ? -11.762 5.899 11.422 1.00 62.25 87 GLY A N 1
ATOM 712 C CA . GLY A 1 87 ? -10.813 6.201 10.353 1.00 62.25 87 GLY A CA 1
ATOM 713 C C . GLY A 1 87 ? -9.668 7.094 10.846 1.00 62.25 87 GLY A C 1
ATOM 714 O O . GLY A 1 87 ? -9.775 7.803 11.846 1.00 62.25 87 GLY A O 1
ATOM 715 N N . ILE A 1 88 ? -8.535 7.069 10.150 1.00 62.62 88 ILE A N 1
ATOM 716 C CA . ILE A 1 88 ? -7.437 7.979 10.486 1.00 62.62 88 ILE A CA 1
ATOM 717 C C . ILE A 1 88 ? -7.751 9.344 9.863 1.00 62.62 88 ILE A C 1
ATOM 719 O O . ILE A 1 88 ? -8.035 9.442 8.665 1.00 62.62 88 ILE A O 1
ATOM 723 N N . LYS A 1 89 ? -7.743 10.403 10.680 1.00 62.97 89 LYS A N 1
ATOM 724 C CA . LYS A 1 89 ? -7.882 11.776 10.182 1.00 62.97 89 LYS A CA 1
ATOM 725 C C . LYS A 1 89 ? -6.635 12.125 9.384 1.00 62.97 89 LYS A C 1
ATOM 727 O O . LYS A 1 89 ? -5.527 11.851 9.841 1.00 62.97 89 LYS A O 1
ATOM 732 N N . LEU A 1 90 ? -6.806 12.747 8.215 1.00 64.06 90 LEU A N 1
ATOM 733 C CA . LEU A 1 90 ? -5.644 13.271 7.513 1.00 64.06 90 LEU A CA 1
ATOM 734 C C . LEU A 1 90 ? -4.959 14.313 8.404 1.00 64.06 90 LEU A C 1
ATOM 736 O O . LEU A 1 90 ? -5.634 15.185 8.964 1.00 64.06 90 LEU A O 1
ATOM 740 N N . PRO A 1 91 ? -3.633 14.223 8.546 1.00 62.69 91 PRO A N 1
ATOM 741 C CA . PRO A 1 91 ? -2.881 15.196 9.305 1.00 62.69 91 PRO A CA 1
ATOM 742 C C . PRO A 1 91 ? -3.004 16.546 8.593 1.00 62.69 91 PRO A C 1
ATOM 744 O O . PRO A 1 91 ? -3.029 16.602 7.365 1.00 62.69 91 PRO A O 1
ATOM 747 N N . GLN A 1 92 ? -3.104 17.639 9.345 1.00 62.97 92 GLN A N 1
ATOM 748 C CA . GLN A 1 92 ? -3.109 18.990 8.782 1.00 62.97 92 GLN A CA 1
ATOM 749 C C . GLN A 1 92 ? -1.711 19.611 8.893 1.00 62.97 92 GLN A C 1
ATOM 751 O O . GLN A 1 92 ? -0.938 19.278 9.789 1.00 62.97 92 GLN A O 1
ATOM 756 N N . GLY A 1 93 ? -1.372 20.529 7.983 1.00 68.19 93 GLY A N 1
ATOM 757 C CA . GLY A 1 93 ? -0.104 21.263 8.032 1.00 68.19 93 GLY A CA 1
ATOM 758 C C . GLY A 1 93 ? 1.052 20.577 7.277 1.00 68.19 93 GLY A C 1
ATOM 759 O O . GLY A 1 93 ? 0.832 20.070 6.176 1.00 68.19 93 GLY A O 1
ATOM 760 N N . PRO A 1 94 ? 2.297 20.596 7.794 1.00 65.81 94 PRO A N 1
ATOM 761 C CA . PRO A 1 94 ? 3.482 20.111 7.071 1.00 65.81 94 PRO A CA 1
ATOM 762 C C . PRO A 1 94 ? 3.398 18.640 6.638 1.00 65.81 94 PRO A C 1
ATOM 764 O O . PRO A 1 94 ? 3.832 18.301 5.539 1.00 65.81 94 PRO A O 1
ATOM 767 N N . LEU A 1 95 ? 2.781 17.786 7.464 1.00 66.44 95 LEU A N 1
ATOM 768 C CA . LEU A 1 95 ? 2.585 16.360 7.176 1.00 66.44 95 LEU A CA 1
ATOM 769 C C . LEU A 1 95 ? 1.680 16.134 5.958 1.00 66.44 95 LEU A C 1
ATOM 771 O O . LEU A 1 95 ? 1.924 15.234 5.159 1.00 66.44 95 LEU A O 1
ATOM 775 N N . PHE A 1 96 ? 0.649 16.974 5.801 1.00 72.88 96 PHE A N 1
ATOM 776 C CA . PHE A 1 96 ? -0.248 16.922 4.649 1.00 72.88 96 PHE A CA 1
ATOM 777 C C . PHE A 1 96 ? 0.507 17.220 3.357 1.00 72.88 96 PHE A C 1
ATOM 779 O O . PHE A 1 96 ? 0.346 16.501 2.378 1.00 72.88 96 PHE A O 1
ATOM 786 N N . LYS A 1 97 ? 1.373 18.245 3.374 1.00 71.50 97 LYS A N 1
ATOM 787 C CA . LYS A 1 97 ? 2.214 18.585 2.219 1.00 71.50 97 LYS A CA 1
ATOM 788 C C . LYS A 1 97 ? 3.153 17.438 1.856 1.00 71.50 97 LYS A C 1
ATOM 790 O O . LYS A 1 97 ? 3.202 17.051 0.697 1.00 71.50 97 LYS A O 1
ATOM 795 N N . ALA A 1 98 ? 3.812 16.832 2.845 1.00 69.75 98 ALA A N 1
ATOM 796 C CA . ALA A 1 98 ? 4.673 15.673 2.615 1.00 69.75 98 ALA A CA 1
ATOM 797 C C . ALA A 1 98 ? 3.908 14.481 2.002 1.00 69.75 98 ALA A C 1
ATOM 799 O O . ALA A 1 98 ? 4.419 13.820 1.101 1.00 69.75 98 ALA A O 1
ATOM 800 N N . LEU A 1 99 ? 2.665 14.235 2.435 1.00 71.19 99 LEU A N 1
ATOM 801 C CA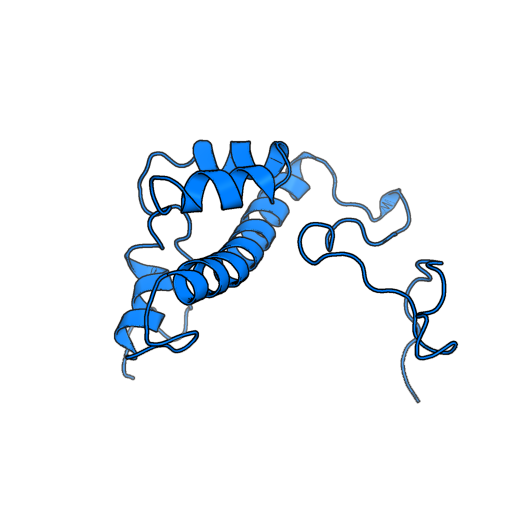 . LEU A 1 99 ? 1.785 13.225 1.836 1.00 71.19 99 LEU A CA 1
ATOM 802 C C . LEU A 1 99 ? 1.397 13.560 0.395 1.00 71.19 99 LEU A C 1
ATOM 804 O O . LEU A 1 99 ? 1.469 12.688 -0.469 1.00 71.19 99 LEU A O 1
ATOM 808 N N . THR A 1 100 ? 0.989 14.801 0.117 1.00 72.06 100 THR A N 1
ATOM 809 C CA . THR A 1 100 ? 0.629 15.214 -1.247 1.00 72.06 100 THR A CA 1
ATOM 810 C C . THR A 1 100 ? 1.830 15.248 -2.186 1.00 72.06 100 THR A C 1
ATOM 812 O O . THR A 1 100 ? 1.668 14.999 -3.371 1.00 72.06 100 THR A O 1
ATOM 815 N N . ASP A 1 101 ? 3.032 15.508 -1.677 1.00 73.06 101 ASP A N 1
ATOM 816 C CA . ASP A 1 101 ? 4.257 15.485 -2.481 1.00 73.06 101 ASP A CA 1
ATOM 817 C C . ASP A 1 101 ? 4.708 14.045 -2.782 1.00 73.06 101 ASP A C 1
ATOM 819 O O . ASP A 1 101 ? 5.316 13.780 -3.820 1.00 73.06 101 ASP A O 1
ATOM 823 N N . ALA A 1 102 ? 4.400 13.099 -1.890 1.00 70.06 102 ALA A N 1
ATOM 824 C CA . ALA A 1 102 ? 4.747 11.692 -2.058 1.00 70.06 102 ALA A CA 1
ATOM 825 C C . ALA A 1 102 ? 3.779 10.935 -2.984 1.00 70.06 102 ALA A C 1
ATOM 827 O O . ALA A 1 102 ? 4.184 9.965 -3.625 1.00 70.06 102 ALA A O 1
ATOM 828 N N . LEU A 1 103 ? 2.506 11.337 -3.051 1.00 72.00 103 LEU A N 1
ATOM 829 C CA . LEU A 1 103 ? 1.457 10.584 -3.742 1.00 72.00 103 LEU A CA 1
ATOM 830 C C . LEU A 1 103 ? 1.190 11.079 -5.181 1.00 72.00 103 LEU A C 1
ATOM 832 O O . LEU A 1 103 ? 1.241 12.274 -5.460 1.00 72.00 103 LEU A O 1
ATOM 836 N N . PRO A 1 104 ? 0.823 10.183 -6.116 1.00 72.19 104 PRO A N 1
ATOM 837 C CA . PRO A 1 104 ? 0.323 10.563 -7.435 1.00 72.19 104 PRO A CA 1
ATOM 838 C C . PRO A 1 104 ? -0.980 11.376 -7.365 1.00 72.19 104 PRO A C 1
ATOM 840 O O . PRO A 1 104 ? -1.842 11.127 -6.522 1.00 72.19 104 PRO A O 1
ATOM 843 N N . LEU A 1 105 ? -1.187 12.283 -8.326 1.00 72.38 105 LEU A N 1
ATOM 844 C CA . LEU A 1 105 ? -2.373 13.156 -8.399 1.00 72.38 105 LEU A CA 1
ATOM 845 C C . LEU A 1 105 ? -3.710 12.397 -8.413 1.00 72.38 105 LEU A C 1
ATOM 847 O O . LEU A 1 105 ? -4.695 12.876 -7.858 1.00 72.38 105 LEU A O 1
ATOM 851 N N . GLU A 1 106 ? -3.753 11.223 -9.040 1.00 69.62 106 GLU A N 1
ATOM 852 C CA . GLU A 1 106 ? -4.943 10.361 -9.081 1.00 69.62 106 GLU A CA 1
ATOM 853 C C . GLU A 1 106 ? -5.333 9.885 -7.677 1.00 69.62 106 GLU A C 1
ATOM 855 O O . GLU A 1 106 ? -6.500 9.936 -7.302 1.00 69.62 106 GLU A O 1
ATOM 860 N N . MET A 1 107 ? -4.339 9.521 -6.864 1.00 70.19 107 MET A N 1
ATOM 861 C CA . MET A 1 107 ? -4.526 9.099 -5.478 1.00 70.19 107 MET A CA 1
ATOM 862 C C . MET A 1 107 ? -4.930 10.276 -4.584 1.00 70.19 107 MET A C 1
ATOM 864 O O . MET A 1 107 ? -5.827 10.152 -3.756 1.00 70.19 107 MET A O 1
ATOM 868 N N . ILE A 1 108 ? -4.326 11.449 -4.790 1.00 72.31 108 ILE A N 1
ATOM 869 C CA . ILE A 1 108 ? -4.682 12.668 -4.049 1.00 72.31 108 ILE A CA 1
ATOM 870 C C . ILE A 1 108 ? -6.137 13.068 -4.317 1.00 72.31 108 ILE A C 1
ATOM 872 O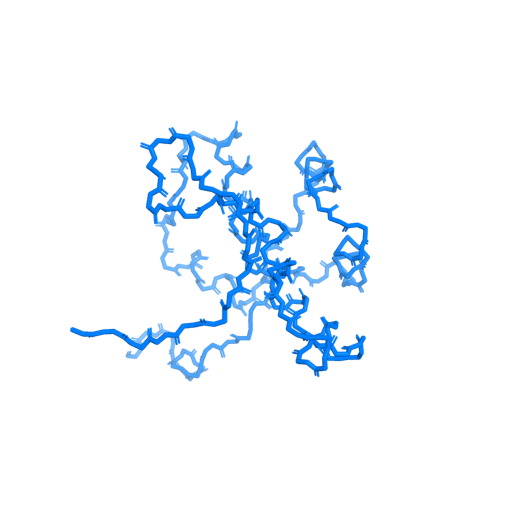 O . ILE A 1 108 ? -6.844 13.467 -3.395 1.00 72.31 108 ILE A O 1
ATOM 876 N N . ARG A 1 109 ? -6.612 12.940 -5.562 1.00 70.31 109 ARG A N 1
ATOM 877 C CA . ARG A 1 109 ? -8.016 13.215 -5.899 1.00 70.31 109 ARG A CA 1
ATOM 878 C C . ARG A 1 109 ? -8.963 12.289 -5.151 1.00 70.31 109 ARG A C 1
ATOM 880 O O . ARG A 1 109 ? -9.940 12.774 -4.599 1.00 70.31 109 ARG A O 1
ATOM 887 N N . GLU A 1 110 ? -8.661 10.997 -5.087 1.00 69.88 110 GLU A N 1
ATOM 888 C CA . GLU A 1 110 ? -9.483 10.045 -4.332 1.00 69.88 110 GLU A CA 1
ATOM 889 C C . GLU A 1 110 ? -9.432 10.298 -2.812 1.00 69.88 110 GLU A C 1
ATOM 891 O O . GLU A 1 110 ? -10.456 10.183 -2.148 1.00 69.88 110 GLU A O 1
ATOM 896 N N . LEU A 1 111 ? -8.295 10.753 -2.268 1.00 68.31 111 LEU A N 1
ATOM 897 C CA . LEU A 1 111 ? -8.171 11.203 -0.869 1.00 68.31 111 LEU A CA 1
ATOM 898 C C . LEU A 1 111 ? -9.005 12.451 -0.547 1.00 68.31 111 LEU A C 1
ATOM 900 O O . LEU A 1 111 ? -9.551 12.568 0.547 1.00 68.31 111 LEU A O 1
ATOM 904 N N . LEU A 1 112 ? -9.067 13.407 -1.476 1.00 65.94 112 LEU A N 1
ATOM 905 C CA . LEU A 1 112 ? -9.789 14.671 -1.302 1.00 65.94 112 LEU A CA 1
ATOM 906 C C . LEU A 1 112 ? -11.296 14.545 -1.563 1.00 65.94 112 LEU A C 1
ATOM 908 O O . LEU A 1 112 ? -12.058 15.374 -1.077 1.00 65.94 112 LEU A O 1
ATOM 912 N N . ARG A 1 113 ? -11.728 13.537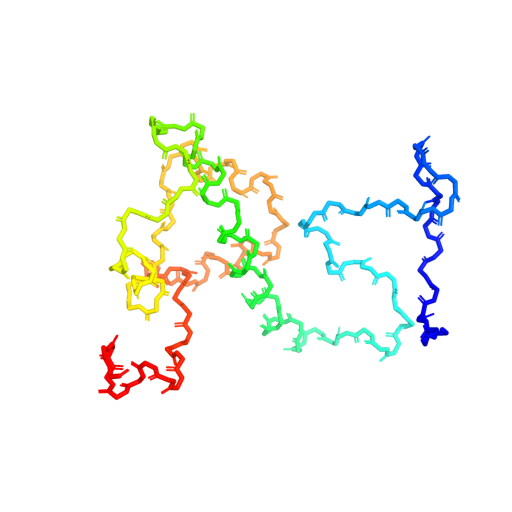 -2.336 1.00 62.03 113 ARG A N 1
ATOM 913 C CA . ARG A 1 113 ? -13.147 13.270 -2.639 1.00 62.03 113 ARG A CA 1
ATOM 914 C C . ARG A 1 113 ? -13.938 12.745 -1.445 1.00 62.03 113 ARG A C 1
ATOM 916 O O . ARG A 1 113 ? -15.160 12.785 -1.486 1.00 62.03 113 ARG A O 1
ATOM 923 N N . THR A 1 114 ? -13.272 12.229 -0.418 1.00 59.12 114 THR A N 1
ATOM 924 C CA . THR A 1 114 ? -13.924 11.808 0.824 1.00 59.12 114 THR A CA 1
ATOM 925 C C . THR A 1 114 ? -14.082 13.008 1.757 1.00 59.12 114 THR A C 1
ATOM 927 O O . THR A 1 114 ? -13.082 13.577 2.191 1.00 59.12 114 THR A O 1
ATOM 930 N N . ASP A 1 115 ? -15.332 13.377 2.044 1.00 49.91 115 ASP A N 1
ATOM 931 C CA . ASP A 1 115 ? -15.823 14.624 2.662 1.00 49.91 115 ASP A CA 1
ATOM 932 C C . ASP A 1 115 ? -15.393 14.886 4.128 1.00 49.91 115 ASP A C 1
ATOM 934 O O . ASP A 1 115 ? -16.190 15.280 4.976 1.00 49.91 115 ASP A O 1
ATOM 938 N N . GLY A 1 116 ? -14.126 14.666 4.484 1.00 51.59 116 GLY A N 1
ATOM 939 C CA . GLY A 1 116 ? -13.602 14.926 5.833 1.00 51.59 116 GLY A CA 1
ATOM 940 C C . GLY A 1 116 ? -14.066 13.934 6.911 1.00 51.59 116 GLY A C 1
ATOM 941 O O . GLY A 1 116 ? -13.508 13.924 8.011 1.00 51.59 116 GLY A O 1
ATOM 942 N N . GLU A 1 117 ? -15.013 13.049 6.600 1.00 52.50 117 GLU A N 1
ATOM 943 C CA . GLU A 1 117 ? -15.376 11.897 7.421 1.00 52.50 117 GLU A CA 1
ATOM 944 C C . GLU A 1 117 ? -14.342 10.773 7.228 1.00 52.50 117 GLU A C 1
ATOM 946 O O . GLU A 1 117 ? -14.398 10.006 6.273 1.00 52.50 117 GLU A O 1
ATOM 951 N N . GLY A 1 118 ? -13.352 10.699 8.128 1.00 54.00 118 GLY A N 1
ATOM 952 C CA . GLY A 1 118 ? -12.494 9.521 8.348 1.00 54.00 118 GLY A CA 1
ATOM 953 C C . GLY A 1 118 ? -11.894 8.895 7.082 1.00 54.00 118 GLY A C 1
ATOM 954 O O . GLY A 1 118 ? -12.282 7.802 6.672 1.00 54.00 118 GLY A O 1
ATOM 955 N N . ILE A 1 119 ? -10.886 9.551 6.508 1.00 54.69 119 ILE A N 1
ATOM 956 C CA . ILE A 1 119 ? -10.348 9.331 5.149 1.00 54.69 119 ILE A CA 1
ATOM 957 C C . ILE A 1 119 ? -9.725 7.929 4.930 1.00 54.69 119 ILE A C 1
ATOM 959 O O . ILE A 1 119 ? -9.336 7.555 3.827 1.00 54.69 119 ILE A O 1
ATOM 963 N N . LEU A 1 120 ? -9.664 7.089 5.964 1.00 61.41 120 LEU A N 1
ATOM 964 C CA . LEU A 1 120 ? -9.012 5.777 5.943 1.00 61.41 120 LEU A CA 1
ATOM 965 C C . LEU A 1 120 ? -9.754 4.739 6.793 1.00 61.41 120 LEU A C 1
ATOM 967 O O . LEU A 1 120 ? -9.134 3.875 7.406 1.00 61.41 120 LEU A O 1
ATOM 971 N N . ARG A 1 121 ? -11.088 4.813 6.870 1.00 69.00 121 ARG A N 1
ATOM 972 C CA . ARG A 1 121 ? -11.863 3.779 7.566 1.00 69.00 121 ARG A CA 1
ATOM 973 C C . ARG A 1 121 ? -11.826 2.464 6.781 1.00 69.00 121 ARG A C 1
ATOM 975 O O . ARG A 1 121 ? -12.261 2.401 5.623 1.00 69.00 121 ARG A O 1
ATOM 982 N N . PHE A 1 122 ? -11.316 1.406 7.402 1.00 69.25 122 PHE A N 1
ATOM 983 C CA . PHE A 1 122 ? -11.415 0.053 6.856 1.00 69.25 122 PHE A CA 1
ATOM 984 C C . PHE A 1 122 ? -12.809 -0.534 7.105 1.00 69.25 122 PHE A C 1
ATOM 986 O O . PHE A 1 122 ? -13.457 -0.180 8.093 1.00 69.25 122 PHE A O 1
ATOM 993 N N . PRO A 1 123 ? -13.292 -1.442 6.236 1.00 76.75 123 PRO A N 1
ATOM 994 C CA . PRO A 1 123 ? -14.484 -2.213 6.555 1.00 76.75 123 PRO A CA 1
ATOM 995 C C . PRO A 1 123 ? -14.222 -3.044 7.813 1.00 76.75 123 PRO A C 1
ATOM 997 O O . PRO A 1 123 ? -13.168 -3.669 7.935 1.00 76.75 123 PRO A O 1
ATOM 1000 N N . THR A 1 124 ? -15.177 -3.057 8.740 1.00 83.69 124 THR A N 1
ATOM 1001 C CA . THR A 1 124 ? -15.073 -3.847 9.968 1.00 83.69 124 THR A CA 1
ATOM 1002 C C . THR A 1 124 ? -14.955 -5.340 9.616 1.00 83.69 124 THR A C 1
ATOM 1004 O O . THR A 1 124 ? -15.849 -5.870 8.948 1.00 83.69 124 THR A O 1
ATOM 1007 N N . PRO A 1 125 ? -13.876 -6.032 10.031 1.00 85.75 125 PRO A N 1
ATOM 1008 C CA . PRO A 1 125 ? -13.705 -7.460 9.808 1.00 85.75 125 PRO A CA 1
ATOM 1009 C C . PRO A 1 125 ? -14.860 -8.255 10.411 1.00 85.75 125 PRO A C 1
ATOM 1011 O O . PRO A 1 125 ? -15.329 -7.942 11.504 1.00 85.75 125 PRO A O 1
ATOM 1014 N N . LEU A 1 126 ? -15.272 -9.331 9.735 1.00 87.56 126 LEU A N 1
ATOM 1015 C CA . LEU A 1 126 ? -16.387 -10.172 10.191 1.00 87.56 126 LEU A CA 1
ATOM 1016 C C . LEU A 1 126 ? -16.160 -10.737 11.600 1.00 87.56 126 LEU A C 1
ATOM 1018 O O . LEU A 1 126 ? -17.106 -10.843 12.368 1.00 87.56 126 LEU A O 1
ATOM 1022 N N . VAL A 1 127 ? -14.906 -11.034 11.947 1.00 88.56 127 VAL A N 1
ATOM 1023 C CA . VAL A 1 127 ? -14.516 -11.582 13.255 1.00 88.56 127 VAL A CA 1
ATOM 1024 C C . VAL A 1 127 ? -14.844 -10.624 14.404 1.00 88.56 127 VAL A C 1
ATOM 1026 O O . VAL A 1 127 ? -15.236 -11.083 15.467 1.00 88.56 127 VAL A O 1
ATOM 1029 N N . ILE A 1 128 ? -14.738 -9.308 14.188 1.00 88.00 128 ILE A N 1
ATOM 1030 C CA . ILE A 1 128 ? -14.992 -8.292 15.224 1.00 88.00 128 ILE A CA 1
ATOM 1031 C C . ILE A 1 128 ? -16.333 -7.572 15.038 1.00 88.00 128 ILE A C 1
ATOM 1033 O O . ILE A 1 128 ? -16.584 -6.544 15.668 1.00 88.00 128 ILE A O 1
ATOM 1037 N N . LYS A 1 129 ? -17.184 -8.076 14.134 1.00 86.69 129 LYS A N 1
ATOM 1038 C CA . LYS A 1 129 ? -18.451 -7.434 13.775 1.00 86.69 129 LYS A CA 1
ATOM 1039 C C . LYS A 1 129 ? -19.473 -7.514 14.907 1.00 86.69 129 LYS A C 1
ATOM 1041 O O . LYS A 1 129 ? -20.143 -6.522 15.176 1.00 86.69 129 LYS A O 1
ATOM 1046 N N . ASP A 1 130 ? -19.561 -8.674 15.554 1.00 85.69 130 ASP A N 1
ATOM 1047 C CA . ASP A 1 130 ? -20.556 -8.935 16.598 1.00 85.69 130 ASP A CA 1
ATOM 1048 C C . ASP A 1 130 ? -19.987 -8.711 18.007 1.00 85.69 130 ASP A C 1
ATOM 1050 O O . ASP A 1 130 ? -20.689 -8.233 18.896 1.00 85.69 130 ASP A O 1
ATOM 1054 N N . SER A 1 131 ? -18.700 -9.006 18.217 1.00 84.31 131 SER A N 1
ATOM 1055 C CA . SER A 1 131 ? -18.001 -8.761 19.479 1.00 84.31 131 SER A CA 1
ATOM 1056 C C . SER A 1 131 ? -16.540 -8.410 19.229 1.00 84.31 131 SER A C 1
ATOM 1058 O O . SER A 1 131 ? -15.854 -9.076 18.459 1.00 84.31 131 SER A O 1
ATOM 1060 N N . LYS A 1 132 ? -16.044 -7.377 19.917 1.00 80.81 132 LYS A N 1
ATOM 1061 C CA . LYS A 1 132 ? -14.646 -6.928 19.816 1.00 80.81 132 LYS A CA 1
ATOM 1062 C C . LYS A 1 132 ? -13.688 -7.730 20.710 1.00 80.81 132 LYS A C 1
ATOM 1064 O O . LYS A 1 132 ? -12.481 -7.536 20.618 1.00 80.81 132 LYS A O 1
ATOM 1069 N N . THR A 1 133 ? -14.216 -8.587 21.586 1.00 79.94 133 THR A N 1
ATOM 1070 C CA . THR A 1 133 ? -13.463 -9.271 22.656 1.00 79.94 133 THR A CA 1
ATOM 1071 C C . THR A 1 133 ? -13.809 -10.759 22.799 1.00 79.94 133 THR A C 1
ATOM 1073 O O . THR A 1 133 ? -13.458 -11.346 23.819 1.00 79.94 133 THR A O 1
ATOM 1076 N N . ALA A 1 134 ? -14.576 -11.334 21.863 1.00 67.06 134 ALA A N 1
ATOM 1077 C CA . ALA A 1 134 ? -15.064 -12.717 21.949 1.00 67.06 134 ALA A CA 1
ATOM 1078 C C . ALA A 1 134 ? -13.964 -13.765 21.737 1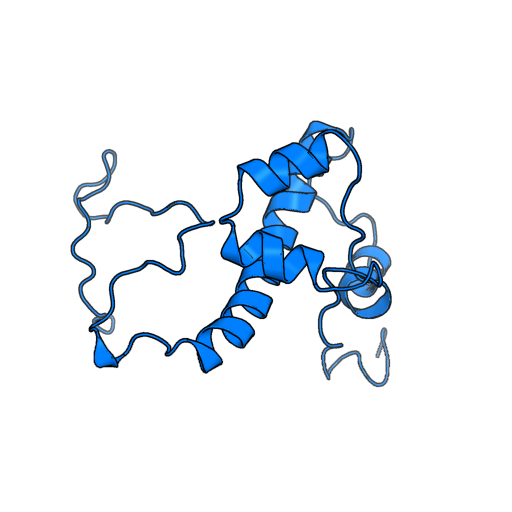.00 67.06 134 ALA A C 1
ATOM 1080 O O . ALA A 1 134 ? -13.048 -13.506 20.925 1.00 67.06 134 ALA A O 1
#

pLDDT: mean 73.28, std 12.37, range [47.97, 96.06]

Secondary structure (DSSP, 8-state):
---------PPBPSS-TTSBPPPPGGGGGG----GGGSPPHHHHHHHHHHHHHHHHHHHHHHHHHTTSSS-S--SSHHHHHHHHHT-PPPPPSHHHHHHHHHS-HHHHHHHHSS-SS-TTPPPPPGGGTS-S--

Sequence (134 aa):
PYPRRGRTGRPPTRKDPKSESRIPLILSLDIYVPRDERFGHLKMSDFLTYALKSIVQFILPELHALFDGTPNEFDSFEDVLRLYEGGIKLPQGPLFKALTDALPLEMIRELLRTDGEGILRFPTPLVIKDSKTA